Protein AF-A0A4Q5QT46-F1 (afdb_monomer_lite)

Structure (mmCIF, N/CA/C/O backbone):
data_AF-A0A4Q5QT46-F1
#
_entry.id   AF-A0A4Q5QT46-F1
#
loop_
_atom_site.group_PDB
_atom_site.id
_atom_site.type_symbol
_atom_site.label_atom_id
_atom_site.label_alt_id
_atom_site.label_comp_id
_atom_site.label_asym_id
_atom_site.label_entity_id
_atom_site.label_seq_id
_atom_site.pdbx_PDB_ins_code
_atom_site.Cartn_x
_atom_site.Cartn_y
_atom_site.Cartn_z
_atom_site.occupancy
_atom_site.B_iso_or_equiv
_atom_site.auth_seq_id
_atom_site.auth_comp_id
_atom_site.auth_asym_id
_atom_site.auth_atom_id
_atom_site.pdbx_PDB_model_num
ATOM 1 N N . MET A 1 1 ? 34.192 6.808 -22.280 1.00 55.44 1 MET A N 1
ATOM 2 C CA . MET A 1 1 ? 32.967 6.797 -23.115 1.00 55.44 1 MET A CA 1
ATOM 3 C C . MET A 1 1 ? 33.140 5.713 -24.175 1.00 55.44 1 MET A C 1
ATOM 5 O O . MET A 1 1 ? 34.054 5.840 -24.977 1.00 55.44 1 MET A O 1
ATOM 9 N N . SER A 1 2 ? 32.397 4.599 -24.115 1.00 77.19 2 SER A N 1
ATOM 10 C CA . SER A 1 2 ? 32.633 3.465 -25.032 1.00 77.19 2 SER A CA 1
ATOM 11 C C . SER A 1 2 ? 32.328 3.845 -26.489 1.00 77.19 2 SER A C 1
ATOM 13 O O . SER A 1 2 ? 31.519 4.744 -26.739 1.00 77.19 2 SER A O 1
ATOM 15 N N . LEU A 1 3 ? 32.952 3.161 -27.456 1.00 71.00 3 LEU A N 1
ATOM 16 C CA . LEU A 1 3 ? 32.715 3.390 -28.890 1.00 71.00 3 LEU A CA 1
ATOM 17 C C . LEU A 1 3 ? 31.219 3.303 -29.241 1.00 71.00 3 LEU A C 1
ATOM 19 O O . LEU A 1 3 ? 30.716 4.159 -29.962 1.00 71.00 3 LEU A O 1
ATOM 23 N N . ALA A 1 4 ? 30.483 2.357 -28.647 1.00 68.75 4 ALA A N 1
ATOM 24 C CA . ALA A 1 4 ? 29.032 2.231 -28.816 1.00 68.75 4 ALA A CA 1
ATOM 25 C C . ALA A 1 4 ? 28.265 3.482 -28.347 1.00 68.75 4 ALA A C 1
ATOM 27 O O . ALA A 1 4 ? 27.356 3.943 -29.035 1.00 68.75 4 ALA A O 1
ATOM 28 N N . CYS A 1 5 ? 28.670 4.077 -27.222 1.00 70.12 5 CYS A N 1
ATOM 29 C CA . CYS A 1 5 ? 28.075 5.309 -26.702 1.00 70.12 5 CYS A CA 1
ATOM 30 C C . CYS A 1 5 ? 28.364 6.512 -27.621 1.00 70.12 5 CYS A C 1
ATOM 32 O O . CYS A 1 5 ? 27.468 7.296 -27.925 1.00 70.12 5 CYS A O 1
ATOM 34 N N . SER A 1 6 ? 29.587 6.603 -28.157 1.00 72.69 6 SER A N 1
ATOM 35 C CA . SER A 1 6 ? 29.970 7.631 -29.137 1.00 72.69 6 SER A CA 1
ATOM 36 C C . SER A 1 6 ? 29.183 7.515 -30.453 1.00 72.69 6 SER A C 1
ATOM 38 O O . SER A 1 6 ? 28.698 8.520 -30.977 1.00 72.69 6 SER A O 1
ATOM 40 N N . TYR A 1 7 ? 28.995 6.298 -30.975 1.00 70.75 7 TYR A N 1
ATOM 41 C CA . TYR A 1 7 ? 28.231 6.067 -32.207 1.00 70.75 7 TYR A CA 1
ATOM 42 C C . TYR A 1 7 ? 26.726 6.307 -32.033 1.00 70.75 7 TYR A C 1
ATOM 44 O O . TYR A 1 7 ? 26.117 6.955 -32.884 1.00 70.75 7 TYR A O 1
ATOM 52 N N . ALA A 1 8 ? 26.130 5.880 -30.917 1.00 66.19 8 ALA A N 1
ATOM 53 C CA . ALA A 1 8 ? 24.722 6.147 -30.620 1.00 66.19 8 ALA A CA 1
ATOM 54 C C . ALA A 1 8 ? 24.437 7.644 -30.397 1.00 66.19 8 ALA A C 1
ATOM 56 O O . ALA A 1 8 ? 23.418 8.152 -30.863 1.00 66.19 8 ALA A O 1
ATOM 57 N N . TYR A 1 9 ? 25.357 8.368 -29.750 1.00 73.19 9 TYR A N 1
ATOM 58 C CA . TYR A 1 9 ? 25.266 9.821 -29.566 1.00 73.19 9 TYR A CA 1
ATOM 59 C C . TYR A 1 9 ? 25.340 10.598 -30.891 1.00 73.19 9 TYR A C 1
ATOM 61 O O . TYR A 1 9 ? 24.701 11.637 -31.056 1.00 73.19 9 TYR A O 1
ATOM 69 N N . ARG A 1 10 ? 26.098 10.094 -31.873 1.00 63.72 10 ARG A N 1
ATOM 70 C CA . ARG A 1 10 ? 26.108 10.660 -33.232 1.00 63.72 10 ARG A CA 1
ATOM 71 C C . ARG A 1 10 ? 24.809 10.354 -33.978 1.00 63.72 10 ARG A C 1
ATOM 73 O O . ARG A 1 10 ? 24.277 11.246 -34.631 1.00 63.72 10 ARG A O 1
ATOM 80 N N . ALA A 1 11 ? 24.265 9.146 -33.835 1.00 61.62 11 ALA A N 1
ATOM 81 C CA . ALA A 1 11 ? 23.022 8.735 -34.491 1.00 61.62 11 ALA A CA 1
ATOM 82 C C . ALA A 1 11 ? 21.808 9.591 -34.083 1.00 61.62 11 ALA A C 1
ATOM 84 O O . ALA A 1 11 ? 20.980 9.911 -34.931 1.00 61.62 11 ALA A O 1
ATOM 85 N N . THR A 1 12 ? 21.720 10.014 -32.818 1.00 66.88 12 THR A N 1
ATOM 86 C CA . THR A 1 12 ? 20.623 10.864 -32.315 1.00 66.88 12 THR A CA 1
ATOM 87 C C . THR A 1 12 ? 20.694 12.317 -32.781 1.00 66.88 12 THR A C 1
ATOM 89 O O . THR A 1 12 ? 19.664 12.984 -32.842 1.00 66.88 12 THR A O 1
ATOM 92 N N . ARG A 1 13 ? 21.884 12.828 -33.124 1.00 70.31 13 ARG A N 1
ATOM 93 C CA . ARG A 1 13 ? 22.071 14.210 -33.611 1.00 70.31 13 ARG A CA 1
ATOM 94 C C . ARG A 1 13 ? 21.943 14.355 -35.124 1.00 70.31 13 ARG A C 1
ATOM 96 O O . ARG A 1 13 ? 21.739 15.462 -35.623 1.00 70.31 13 ARG A O 1
ATOM 103 N N . VAL A 1 14 ? 22.074 13.262 -35.866 1.00 66.38 14 VAL A N 1
ATOM 104 C CA . VAL A 1 14 ? 21.922 13.274 -37.319 1.00 66.38 14 VAL A CA 1
ATOM 105 C C . VAL A 1 14 ? 20.431 13.232 -37.650 1.00 66.38 14 VAL A C 1
ATOM 107 O O . VAL A 1 14 ? 19.714 12.317 -37.258 1.00 66.38 14 VAL A O 1
ATOM 110 N N . ARG A 1 15 ? 19.946 14.231 -38.398 1.00 65.38 15 ARG A N 1
ATOM 111 C CA . ARG A 1 15 ? 18.559 14.246 -38.894 1.00 65.38 15 ARG A CA 1
ATOM 112 C C . ARG A 1 15 ? 18.286 12.954 -39.676 1.00 65.38 15 ARG A C 1
ATOM 114 O O . ARG A 1 15 ? 19.138 12.532 -40.453 1.00 65.38 15 ARG A O 1
ATOM 121 N N . VAL A 1 16 ? 17.098 12.357 -39.529 1.00 66.81 16 VAL A N 1
ATOM 122 C CA . VAL A 1 16 ? 16.741 11.050 -40.137 1.00 66.81 16 VAL A CA 1
ATOM 123 C C . VAL A 1 16 ? 17.071 10.992 -41.636 1.00 66.81 16 VAL A C 1
ATOM 125 O O . VAL A 1 16 ? 17.552 9.977 -42.136 1.00 66.81 16 VAL A O 1
ATOM 128 N N . TYR A 1 17 ? 16.887 12.103 -42.354 1.00 69.56 17 TYR A N 1
ATOM 129 C CA . TYR A 1 17 ? 17.220 12.199 -43.776 1.00 69.56 17 TYR A CA 1
ATOM 130 C C . TYR A 1 17 ? 18.738 12.158 -44.059 1.00 69.56 17 TYR A C 1
ATOM 132 O O . TYR A 1 17 ? 19.158 11.615 -45.076 1.00 69.56 17 TYR A O 1
ATOM 140 N N . ALA A 1 18 ? 19.569 12.726 -43.180 1.00 70.38 18 ALA A N 1
ATOM 141 C CA . ALA A 1 18 ? 21.024 12.754 -43.312 1.00 70.38 18 ALA A CA 1
ATOM 142 C C . ALA A 1 18 ? 21.635 11.395 -42.937 1.00 70.38 18 ALA A C 1
ATOM 144 O O . ALA A 1 18 ? 22.613 10.970 -43.545 1.00 70.38 18 ALA A O 1
ATOM 145 N N . LEU A 1 19 ? 20.986 10.659 -42.029 1.00 71.50 19 LEU A N 1
ATOM 146 C CA . LEU A 1 19 ? 21.361 9.292 -41.663 1.00 71.50 19 LEU A CA 1
ATOM 147 C C . LEU A 1 19 ? 21.257 8.335 -42.864 1.00 71.50 19 LEU A C 1
ATOM 149 O O . LEU A 1 19 ? 22.077 7.436 -43.030 1.00 71.50 19 LEU A O 1
ATOM 153 N N . ARG A 1 20 ? 20.261 8.559 -43.732 1.00 75.94 20 ARG A N 1
ATOM 154 C CA . ARG A 1 20 ? 20.022 7.767 -44.950 1.00 75.94 20 ARG A CA 1
ATOM 155 C C . ARG A 1 20 ? 21.043 8.016 -46.064 1.00 75.94 20 ARG A C 1
ATOM 157 O O . ARG A 1 20 ? 21.133 7.188 -46.959 1.00 75.94 20 ARG A O 1
ATOM 164 N N . ARG A 1 21 ? 21.808 9.115 -46.010 1.00 81.75 21 ARG A N 1
ATOM 165 C CA . ARG A 1 21 ? 22.857 9.445 -46.995 1.00 81.75 21 ARG A CA 1
ATOM 166 C C . ARG A 1 21 ? 24.220 8.820 -46.680 1.00 81.75 21 ARG A C 1
ATOM 168 O O . ARG A 1 21 ? 25.122 8.913 -47.505 1.00 81.75 21 ARG A O 1
ATOM 175 N N . HIS A 1 22 ? 24.389 8.211 -45.507 1.00 81.12 22 HIS A N 1
ATOM 176 C CA . HIS A 1 22 ? 25.625 7.509 -45.173 1.00 81.12 22 HIS A CA 1
ATOM 177 C C . HIS A 1 22 ? 25.707 6.137 -45.860 1.00 81.12 22 HIS A C 1
ATOM 179 O O . HIS A 1 22 ? 24.666 5.515 -46.087 1.00 81.12 22 HIS A O 1
ATOM 185 N N . PRO A 1 23 ? 26.929 5.635 -46.132 1.00 85.81 23 PRO A N 1
ATOM 186 C CA . PRO A 1 23 ? 27.139 4.270 -46.602 1.00 85.81 23 PRO A CA 1
ATOM 187 C C . PRO A 1 23 ? 26.463 3.253 -45.684 1.00 85.81 23 PRO A C 1
ATOM 189 O O . PRO A 1 23 ? 26.470 3.417 -44.457 1.00 85.81 23 PRO A O 1
ATOM 192 N N . ASP A 1 24 ? 25.922 2.184 -46.268 1.00 82.94 24 ASP A N 1
ATOM 193 C CA . ASP A 1 24 ? 25.099 1.216 -45.542 1.00 82.94 24 ASP A CA 1
ATOM 194 C C . ASP A 1 24 ? 25.813 0.658 -44.306 1.00 82.94 24 ASP A C 1
ATOM 196 O O . ASP A 1 24 ? 25.218 0.619 -43.233 1.00 82.94 24 ASP A O 1
ATOM 200 N N . ALA A 1 25 ? 27.099 0.316 -44.398 1.00 85.88 25 ALA A N 1
ATOM 201 C CA . ALA A 1 25 ? 27.872 -0.193 -43.261 1.00 85.88 25 ALA A CA 1
ATOM 202 C C . ALA A 1 25 ? 27.863 0.764 -42.049 1.00 85.88 25 ALA A C 1
ATOM 204 O O . ALA A 1 25 ? 27.641 0.341 -40.916 1.00 85.88 25 ALA A O 1
ATOM 205 N N . VAL A 1 26 ? 28.027 2.070 -42.284 1.00 83.44 26 VAL A N 1
ATOM 206 C CA . VAL A 1 26 ? 28.025 3.093 -41.225 1.00 83.44 26 VAL A CA 1
ATOM 207 C C . VAL A 1 26 ? 26.626 3.240 -40.625 1.00 83.44 26 VAL A C 1
ATOM 209 O O . VAL A 1 26 ? 26.477 3.314 -39.404 1.00 83.44 26 VAL A O 1
ATOM 212 N N . ARG A 1 27 ? 25.589 3.215 -41.471 1.00 84.06 27 ARG A N 1
ATOM 213 C CA . ARG A 1 27 ? 24.188 3.305 -41.039 1.00 84.06 27 ARG A CA 1
ATOM 214 C C . ARG A 1 27 ? 23.793 2.133 -40.139 1.00 84.06 27 ARG A C 1
ATOM 216 O O . ARG A 1 27 ? 23.183 2.359 -39.096 1.00 84.06 27 ARG A O 1
ATOM 223 N N . HIS A 1 28 ? 24.160 0.904 -40.507 1.00 87.38 28 HIS A N 1
ATOM 224 C CA . HIS A 1 28 ? 23.842 -0.288 -39.716 1.00 87.38 28 HIS A CA 1
ATOM 225 C C . HIS A 1 28 ? 24.542 -0.272 -38.354 1.00 87.38 28 HIS A C 1
ATOM 227 O O . HIS A 1 28 ? 23.894 -0.535 -37.346 1.00 87.38 28 HIS A O 1
ATOM 233 N N . VAL A 1 29 ? 25.822 0.109 -38.294 1.00 87.94 29 VAL A N 1
ATOM 234 C CA . VAL A 1 29 ? 26.567 0.190 -37.023 1.00 87.94 29 VAL A CA 1
ATOM 235 C C . VAL A 1 29 ? 25.957 1.233 -36.084 1.00 87.94 29 VAL A C 1
ATOM 237 O O . VAL A 1 29 ? 25.800 0.979 -34.890 1.00 87.94 29 VAL A O 1
ATOM 240 N N . TRP A 1 30 ? 25.571 2.398 -36.608 1.00 83.69 30 TRP A N 1
ATOM 241 C CA . TRP A 1 30 ? 24.971 3.461 -35.798 1.00 83.69 30 TRP A CA 1
ATOM 242 C C . TRP A 1 30 ? 23.579 3.085 -35.286 1.00 83.69 30 TRP A C 1
ATOM 244 O O . TRP A 1 30 ? 23.282 3.318 -34.114 1.00 83.69 30 TRP A O 1
ATOM 254 N N . LEU A 1 31 ? 22.747 2.460 -36.126 1.00 85.81 31 LEU A N 1
ATOM 255 C CA . LEU A 1 31 ? 21.427 1.970 -35.720 1.00 85.81 31 LEU A CA 1
ATOM 256 C C . LEU A 1 31 ? 21.528 0.823 -34.711 1.00 85.81 31 LEU A C 1
ATOM 258 O O . LEU A 1 31 ? 20.809 0.840 -33.716 1.00 85.81 31 LEU A O 1
ATOM 262 N N . ALA A 1 32 ? 22.443 -0.127 -34.914 1.00 87.75 32 ALA A N 1
ATOM 263 C CA . ALA A 1 32 ? 22.668 -1.227 -33.979 1.00 87.75 32 ALA A CA 1
ATOM 264 C C . ALA A 1 32 ? 23.117 -0.713 -32.603 1.00 87.75 32 ALA A C 1
ATOM 266 O O . ALA A 1 32 ? 22.555 -1.108 -31.582 1.00 87.75 32 ALA A O 1
ATOM 267 N N . ALA A 1 33 ? 24.069 0.228 -32.566 1.00 86.69 33 ALA A N 1
ATOM 268 C CA . ALA A 1 33 ? 24.510 0.856 -31.322 1.00 86.69 33 ALA A CA 1
ATOM 269 C C . ALA A 1 33 ? 23.376 1.633 -30.629 1.00 86.69 33 ALA A C 1
ATOM 271 O O . ALA A 1 33 ? 23.222 1.544 -29.410 1.00 86.69 33 ALA A O 1
ATOM 272 N N . TYR A 1 34 ? 22.563 2.367 -31.395 1.00 84.75 34 TYR A N 1
ATOM 273 C CA . TYR A 1 34 ? 21.418 3.104 -30.864 1.00 84.75 34 TYR A CA 1
ATOM 274 C C . TYR A 1 34 ? 20.352 2.176 -30.268 1.00 84.75 34 TYR A C 1
ATOM 276 O O . TYR A 1 34 ? 19.950 2.380 -29.125 1.00 84.75 34 TYR A O 1
ATOM 284 N N . VAL A 1 35 ? 19.922 1.145 -31.003 1.00 89.06 35 VAL A N 1
ATOM 285 C CA . VAL A 1 35 ? 18.905 0.186 -30.538 1.00 89.06 35 VAL A CA 1
ATOM 286 C C . VAL A 1 35 ? 19.396 -0.571 -29.308 1.00 89.06 35 VAL A C 1
ATOM 288 O O . VAL A 1 35 ? 18.637 -0.724 -28.356 1.00 89.06 35 VAL A O 1
ATOM 291 N N . TYR A 1 36 ? 20.668 -0.973 -29.278 1.00 88.56 36 TYR A N 1
ATOM 292 C CA . TYR A 1 36 ? 21.259 -1.644 -28.122 1.00 88.56 36 TYR A CA 1
ATOM 293 C C . TYR A 1 36 ? 21.218 -0.775 -26.856 1.00 88.56 36 TYR A C 1
ATOM 295 O O . TYR A 1 36 ? 20.748 -1.218 -25.808 1.00 88.56 36 TYR A O 1
ATOM 303 N N . LEU A 1 37 ? 21.659 0.485 -26.946 1.00 88.69 37 LEU A N 1
ATOM 304 C CA . LEU A 1 37 ? 21.642 1.394 -25.796 1.00 88.69 37 LEU A CA 1
ATOM 305 C C . LEU A 1 37 ? 20.224 1.797 -25.395 1.00 88.69 37 LEU A C 1
ATOM 307 O O . LEU A 1 37 ? 19.923 1.866 -24.205 1.00 88.69 37 LEU A O 1
ATOM 311 N N . ARG A 1 38 ? 19.343 2.046 -26.370 1.00 89.31 38 ARG A N 1
ATOM 312 C CA . ARG A 1 38 ? 17.953 2.417 -26.097 1.00 89.31 38 ARG A CA 1
ATOM 313 C C . ARG A 1 38 ? 17.181 1.260 -25.475 1.00 89.31 38 ARG A C 1
ATOM 315 O O . ARG A 1 38 ?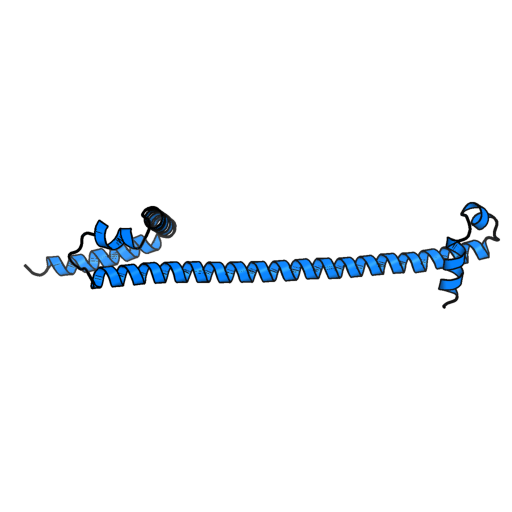 16.426 1.501 -24.542 1.00 89.31 38 ARG A O 1
ATOM 322 N N . GLY A 1 39 ? 17.407 0.034 -25.944 1.00 90.75 39 GLY A N 1
ATOM 323 C CA . GLY A 1 39 ? 16.843 -1.178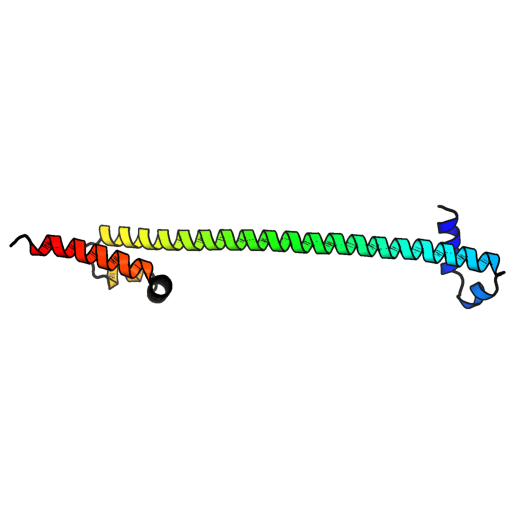 -25.357 1.00 90.75 39 GLY A CA 1
ATOM 324 C C . GLY A 1 39 ? 17.250 -1.323 -23.896 1.00 90.75 39 GLY A C 1
ATOM 325 O O . GLY A 1 39 ? 16.380 -1.454 -23.045 1.00 90.75 39 GLY A O 1
ATOM 326 N N . ARG A 1 40 ? 18.548 -1.175 -23.595 1.00 92.38 40 ARG A N 1
ATOM 327 C CA . ARG A 1 40 ? 19.047 -1.201 -22.213 1.00 92.38 40 ARG A CA 1
ATOM 328 C C . ARG A 1 40 ? 18.425 -0.127 -21.327 1.00 92.38 40 ARG A C 1
ATOM 330 O O . ARG A 1 40 ? 18.014 -0.437 -20.220 1.00 92.38 40 ARG A O 1
ATOM 337 N N . ALA A 1 41 ? 18.335 1.109 -21.814 1.00 90.38 41 ALA A N 1
ATOM 338 C CA . ALA A 1 41 ? 17.726 2.194 -21.051 1.00 90.38 41 ALA A CA 1
ATOM 339 C C . ALA A 1 41 ? 16.246 1.916 -20.745 1.00 90.38 41 ALA A C 1
ATOM 341 O O . ALA A 1 41 ? 15.807 2.115 -19.622 1.00 90.38 41 ALA A O 1
ATOM 342 N N . VAL A 1 42 ? 15.485 1.410 -21.723 1.00 94.81 42 VAL A N 1
ATOM 343 C CA . VAL A 1 42 ? 14.078 1.037 -21.513 1.00 94.81 42 VAL A CA 1
ATOM 344 C C . VAL A 1 42 ? 13.959 -0.103 -20.505 1.00 94.81 42 VAL A C 1
ATOM 346 O O . VAL A 1 42 ? 13.112 -0.030 -19.623 1.00 94.81 42 VAL A O 1
ATOM 349 N N . THR A 1 43 ? 14.799 -1.138 -20.600 1.00 94.69 43 THR A N 1
ATOM 350 C CA . THR A 1 43 ? 14.766 -2.245 -19.633 1.00 94.69 43 THR A CA 1
ATOM 351 C C . THR A 1 43 ? 15.142 -1.798 -18.227 1.00 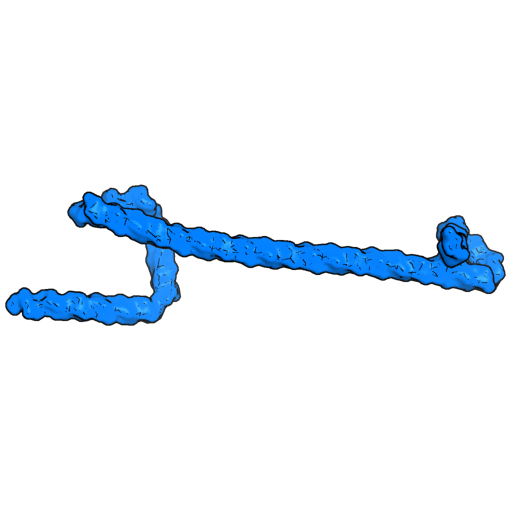94.69 43 THR A C 1
ATOM 353 O O . THR A 1 43 ? 14.509 -2.248 -17.286 1.00 94.69 43 THR A O 1
ATOM 356 N N . ASP A 1 44 ? 16.118 -0.900 -18.090 1.00 94.81 44 ASP A N 1
ATOM 357 C CA . ASP A 1 44 ? 16.542 -0.341 -16.801 1.00 94.81 44 ASP A CA 1
ATOM 358 C C . ASP A 1 44 ? 15.384 0.421 -16.144 1.00 94.81 44 ASP A C 1
ATOM 360 O O . ASP A 1 44 ? 14.956 0.084 -15.047 1.00 94.81 44 ASP A O 1
ATOM 364 N N . THR A 1 45 ? 14.742 1.324 -16.896 1.00 96.12 45 THR A N 1
ATOM 365 C CA . THR A 1 45 ? 13.557 2.057 -16.421 1.00 96.12 45 THR A CA 1
ATOM 366 C C . THR A 1 45 ? 12.388 1.133 -16.066 1.00 96.12 45 THR A C 1
ATOM 368 O O . THR A 1 45 ? 11.664 1.395 -15.110 1.00 96.12 45 THR A O 1
ATOM 371 N N . LEU A 1 46 ? 12.172 0.052 -16.824 1.00 97.50 46 LEU A N 1
ATOM 372 C CA . LEU A 1 46 ? 11.125 -0.926 -16.509 1.00 97.50 46 LEU A CA 1
ATOM 373 C C . LEU A 1 46 ? 11.432 -1.710 -15.229 1.00 97.50 46 LEU A C 1
ATOM 375 O O . LEU A 1 46 ? 10.512 -1.998 -14.468 1.00 97.50 46 LEU A O 1
ATOM 379 N N . VAL A 1 47 ? 12.698 -2.060 -14.998 1.00 97.81 47 VAL A N 1
ATOM 380 C CA . VAL A 1 47 ? 13.133 -2.744 -13.775 1.00 97.81 47 VAL A CA 1
ATOM 381 C C . VAL A 1 47 ? 12.983 -1.823 -12.569 1.00 97.81 47 VAL A C 1
ATOM 383 O O . VAL A 1 47 ? 12.412 -2.253 -11.571 1.00 97.81 47 VAL A O 1
ATOM 386 N N . ASP A 1 48 ? 13.394 -0.560 -12.676 1.00 96.94 48 ASP A N 1
ATOM 387 C CA . ASP A 1 48 ? 13.219 0.430 -11.607 1.00 96.94 48 ASP A CA 1
ATOM 388 C C . ASP A 1 48 ? 11.740 0.611 -11.246 1.00 96.94 48 ASP A C 1
ATOM 390 O O . ASP A 1 48 ? 11.366 0.529 -10.076 1.00 96.94 48 ASP A O 1
ATOM 394 N N . LEU A 1 49 ? 10.875 0.761 -12.255 1.00 97.69 49 LEU A N 1
ATOM 395 C CA . LEU A 1 49 ? 9.430 0.870 -12.050 1.00 97.69 49 LEU A CA 1
ATOM 396 C C . LEU A 1 49 ? 8.846 -0.398 -11.407 1.00 97.69 49 LEU A C 1
ATOM 398 O O . LEU A 1 49 ? 7.966 -0.325 -10.547 1.00 97.69 49 LEU A O 1
ATOM 402 N N . LEU A 1 50 ? 9.320 -1.581 -11.802 1.00 97.25 50 LEU A N 1
ATOM 403 C CA . LEU A 1 50 ? 8.894 -2.838 -11.190 1.00 97.25 50 LEU A CA 1
ATOM 404 C C . LEU A 1 50 ? 9.307 -2.907 -9.713 1.00 97.25 50 LEU A C 1
ATOM 406 O O . LEU A 1 50 ? 8.505 -3.304 -8.871 1.00 97.25 50 LEU A O 1
ATOM 410 N N . ILE A 1 51 ? 10.531 -2.496 -9.384 1.00 97.31 51 ILE A N 1
ATOM 411 C CA . ILE A 1 51 ? 11.017 -2.456 -8.000 1.00 97.31 51 ILE A CA 1
ATOM 412 C C . ILE A 1 51 ? 10.170 -1.485 -7.169 1.00 97.31 51 ILE A C 1
ATOM 414 O O . ILE A 1 51 ? 9.707 -1.851 -6.087 1.00 97.31 51 ILE A O 1
ATOM 418 N N . GLU A 1 52 ? 9.910 -0.283 -7.686 1.00 97.19 52 GLU A N 1
ATOM 419 C CA . GLU A 1 52 ? 9.091 0.731 -7.013 1.00 97.19 52 GLU A CA 1
ATOM 420 C C . GLU A 1 52 ? 7.666 0.224 -6.753 1.00 97.19 52 GLU A C 1
ATOM 422 O O . GLU A 1 52 ? 7.152 0.323 -5.636 1.00 97.19 52 GLU A O 1
ATOM 427 N N . THR A 1 53 ? 7.034 -0.377 -7.762 1.00 96.69 53 THR A N 1
ATOM 428 C CA . THR A 1 53 ? 5.667 -0.900 -7.637 1.00 96.69 53 THR A CA 1
ATOM 429 C C . THR A 1 53 ? 5.573 -2.047 -6.634 1.00 96.69 53 THR A C 1
ATOM 431 O O . THR A 1 53 ? 4.655 -2.055 -5.811 1.00 96.69 53 THR A O 1
ATOM 434 N N . VAL A 1 54 ? 6.525 -2.986 -6.641 1.00 96.88 54 VAL A N 1
ATOM 435 C CA . VAL A 1 54 ? 6.579 -4.079 -5.657 1.00 96.88 54 VAL A CA 1
ATOM 436 C C . VAL A 1 54 ? 6.777 -3.528 -4.248 1.00 96.88 54 VAL A C 1
ATOM 438 O O . VAL A 1 54 ? 6.068 -3.945 -3.331 1.00 96.88 54 VAL A O 1
ATOM 441 N N . HIS A 1 55 ? 7.679 -2.562 -4.069 1.00 94.38 55 HIS A N 1
ATOM 442 C CA . HIS A 1 55 ? 7.908 -1.939 -2.768 1.00 94.38 55 HIS A CA 1
ATOM 443 C C . HIS A 1 55 ? 6.650 -1.231 -2.251 1.00 94.38 55 HIS A C 1
ATOM 445 O O . HIS A 1 55 ? 6.241 -1.444 -1.111 1.00 94.38 55 HIS A O 1
ATOM 451 N N . HIS A 1 56 ? 5.975 -0.464 -3.108 1.00 94.75 56 HIS A N 1
ATOM 452 C CA . HIS A 1 56 ? 4.731 0.216 -2.758 1.00 94.75 56 HIS A CA 1
ATOM 453 C C . HIS A 1 56 ? 3.610 -0.764 -2.362 1.00 94.75 56 HIS A C 1
ATOM 455 O O . HIS A 1 56 ? 2.868 -0.506 -1.412 1.00 94.75 56 HIS A O 1
ATOM 461 N N . ILE A 1 57 ? 3.483 -1.904 -3.053 1.00 94.81 57 ILE A N 1
ATOM 462 C CA . ILE A 1 57 ? 2.529 -2.960 -2.675 1.00 94.81 57 ILE A CA 1
ATOM 463 C C . ILE A 1 57 ? 2.888 -3.550 -1.306 1.00 94.81 57 ILE A C 1
ATOM 465 O O . ILE A 1 57 ? 1.993 -3.715 -0.478 1.00 94.81 57 ILE A O 1
ATOM 469 N N . GLY A 1 58 ? 4.172 -3.830 -1.062 1.00 90.31 58 GLY A N 1
ATOM 470 C CA . GLY A 1 58 ? 4.664 -4.357 0.214 1.00 90.31 58 GLY A CA 1
ATOM 471 C C . GLY A 1 58 ? 4.335 -3.435 1.387 1.00 90.31 58 GLY A C 1
ATOM 472 O O . GLY A 1 58 ? 3.632 -3.845 2.308 1.00 90.31 58 GLY A O 1
ATOM 473 N N . VAL A 1 59 ? 4.725 -2.161 1.295 1.00 93.69 59 VAL A N 1
ATOM 474 C CA . VAL A 1 59 ? 4.449 -1.146 2.328 1.00 93.69 59 VAL A CA 1
ATOM 475 C C . VAL A 1 59 ? 2.948 -1.017 2.593 1.00 93.69 59 VAL A C 1
ATOM 477 O O . VAL A 1 59 ? 2.508 -0.978 3.742 1.00 93.69 59 VAL A O 1
ATOM 480 N N . ARG A 1 60 ? 2.129 -0.999 1.534 1.00 91.25 60 ARG A N 1
ATOM 481 C CA . ARG A 1 60 ? 0.672 -0.903 1.676 1.00 91.25 60 ARG A CA 1
ATOM 482 C C . ARG A 1 60 ? 0.068 -2.131 2.358 1.00 91.25 60 ARG A C 1
ATOM 484 O O . ARG A 1 60 ? -0.891 -1.980 3.113 1.00 91.25 60 ARG A O 1
ATOM 491 N N . ALA A 1 61 ? 0.586 -3.325 2.081 1.00 87.81 61 ALA A N 1
ATOM 492 C CA . ALA A 1 61 ? 0.136 -4.551 2.729 1.00 87.81 61 ALA A CA 1
ATOM 493 C C . ALA A 1 61 ? 0.499 -4.555 4.220 1.00 87.81 61 ALA A C 1
ATOM 495 O O . ALA A 1 61 ? -0.373 -4.815 5.046 1.00 87.81 61 ALA A O 1
ATOM 496 N N . GLU A 1 62 ? 1.736 -4.193 4.564 1.00 87.06 62 GLU A N 1
ATOM 497 C CA . GLU A 1 62 ? 2.200 -4.093 5.954 1.00 87.06 62 GLU A CA 1
ATOM 498 C C . GLU A 1 62 ? 1.369 -3.088 6.755 1.00 87.06 62 GLU A C 1
ATOM 500 O O . GLU A 1 62 ? 0.820 -3.438 7.798 1.00 87.06 62 GLU A O 1
ATOM 505 N N . THR A 1 63 ? 1.172 -1.879 6.217 1.00 91.81 63 THR A N 1
ATOM 506 C CA . THR A 1 63 ? 0.356 -0.846 6.877 1.00 91.81 63 THR A CA 1
ATOM 507 C C . THR A 1 63 ? -1.085 -1.312 7.081 1.00 91.81 63 THR A C 1
ATOM 509 O O . THR A 1 63 ? -1.689 -1.030 8.113 1.00 91.81 63 THR A O 1
ATOM 512 N N . LYS A 1 64 ? -1.657 -2.040 6.112 1.00 92.69 64 LYS A N 1
ATOM 513 C CA . LYS A 1 64 ? -3.021 -2.561 6.234 1.00 92.69 64 LYS A CA 1
ATOM 514 C C . LYS A 1 64 ? -3.130 -3.608 7.346 1.00 92.69 64 LYS A C 1
ATOM 516 O O . LYS A 1 64 ? -4.072 -3.550 8.127 1.00 92.69 64 LYS A O 1
ATOM 521 N N . VAL A 1 65 ? -2.173 -4.532 7.432 1.00 91.38 65 VAL A N 1
ATOM 522 C CA . VAL A 1 65 ? -2.145 -5.554 8.491 1.00 91.38 65 VAL A CA 1
ATOM 523 C C . VAL A 1 65 ? -1.956 -4.909 9.864 1.00 91.38 65 VAL A C 1
ATOM 525 O O . VAL A 1 65 ? -2.671 -5.255 10.800 1.00 91.38 65 VAL A O 1
ATOM 528 N N . GLU A 1 66 ? -1.047 -3.941 9.989 1.00 86.56 66 GLU A N 1
ATOM 529 C CA . GLU A 1 66 ? -0.831 -3.216 11.245 1.00 86.56 66 GLU A CA 1
ATOM 530 C C . GLU A 1 66 ? -2.100 -2.475 11.695 1.00 86.56 66 GLU A C 1
ATOM 532 O O . GLU A 1 66 ? -2.478 -2.550 12.864 1.00 86.56 66 GLU A O 1
ATOM 537 N N . GLN A 1 67 ? -2.808 -1.826 10.766 1.00 90.44 67 GLN A N 1
ATOM 538 C CA . GLN A 1 67 ? -4.091 -1.178 11.050 1.00 90.44 67 GLN A CA 1
ATOM 539 C C . GLN A 1 67 ? -5.156 -2.176 11.510 1.00 90.44 67 GLN A C 1
ATOM 541 O O . GLN A 1 67 ? -5.806 -1.930 12.522 1.00 90.44 67 GLN A O 1
ATOM 546 N N . GLU A 1 68 ? -5.301 -3.314 10.826 1.00 89.31 68 GLU A N 1
ATOM 547 C CA . GLU A 1 68 ? -6.252 -4.360 11.222 1.00 89.31 68 GLU A CA 1
ATOM 548 C C . GLU A 1 68 ? -5.940 -4.901 12.630 1.00 89.31 68 GLU A C 1
ATOM 550 O O . GLU A 1 68 ? -6.850 -5.044 13.447 1.00 89.31 68 GLU A O 1
ATOM 555 N N . MET A 1 69 ? -4.662 -5.117 12.965 1.00 79.81 69 MET A N 1
ATOM 556 C CA . MET A 1 69 ? -4.248 -5.545 14.309 1.00 79.81 69 MET A CA 1
ATOM 557 C C . MET A 1 69 ? -4.531 -4.481 15.377 1.00 79.81 69 MET A C 1
ATOM 559 O O . MET A 1 69 ? -5.024 -4.810 16.459 1.00 79.81 69 MET A O 1
ATOM 563 N N . LEU A 1 70 ? -4.239 -3.208 15.095 1.00 84.31 70 LEU A N 1
ATOM 564 C CA . LEU A 1 70 ? -4.531 -2.101 16.010 1.00 84.31 70 LEU A CA 1
ATOM 565 C C . LEU A 1 70 ? -6.037 -1.933 16.232 1.00 84.31 70 LEU A C 1
ATOM 567 O O . LEU A 1 70 ? -6.465 -1.683 17.361 1.00 84.31 70 LEU A O 1
ATOM 571 N N . ASP A 1 71 ? -6.842 -2.082 15.185 1.00 84.88 71 ASP A N 1
ATOM 572 C CA . ASP A 1 71 ? -8.296 -1.970 15.268 1.00 84.88 71 ASP A CA 1
ATOM 573 C C . ASP A 1 71 ? -8.910 -3.146 16.032 1.00 84.88 71 ASP A C 1
ATOM 575 O O . ASP A 1 71 ? -9.794 -2.935 16.867 1.00 84.88 71 ASP A O 1
ATOM 579 N N . ASP A 1 72 ? -8.403 -4.366 15.846 1.00 78.38 72 ASP A N 1
ATOM 580 C CA . ASP A 1 72 ? -8.828 -5.519 16.640 1.00 78.38 72 ASP A CA 1
ATOM 581 C C . ASP A 1 72 ? -8.452 -5.377 18.119 1.00 78.38 72 ASP A C 1
ATOM 583 O O . ASP A 1 72 ? -9.279 -5.663 18.991 1.00 78.38 72 ASP A O 1
ATOM 587 N N . LEU A 1 73 ? -7.255 -4.867 18.429 1.00 69.62 73 LEU A N 1
ATOM 588 C CA . LEU A 1 73 ? -6.851 -4.578 19.808 1.00 69.62 73 LEU A CA 1
ATOM 589 C C . LEU A 1 73 ? -7.740 -3.509 20.449 1.00 69.62 73 LEU A C 1
ATOM 591 O O . LEU A 1 73 ? -8.224 -3.713 21.563 1.00 69.62 73 LEU A O 1
ATOM 595 N N . LYS A 1 74 ? -8.021 -2.403 19.748 1.00 73.44 74 LYS A N 1
ATOM 596 C CA . LYS A 1 74 ? -8.963 -1.370 20.219 1.00 73.44 74 LYS A CA 1
ATOM 597 C C . LYS A 1 74 ? -10.362 -1.936 20.428 1.00 73.44 74 LYS A C 1
ATOM 599 O O . LYS A 1 74 ? -11.014 -1.610 21.417 1.00 73.44 74 LYS A O 1
ATOM 604 N N . ARG A 1 75 ? -10.828 -2.799 19.523 1.00 80.25 75 ARG A N 1
ATOM 605 C CA . ARG A 1 75 ? -12.140 -3.449 19.613 1.00 80.25 75 ARG A CA 1
ATOM 606 C C . ARG A 1 75 ? -12.235 -4.367 20.830 1.00 80.25 75 ARG A C 1
ATOM 608 O O . ARG A 1 75 ? -13.278 -4.387 21.481 1.00 80.25 75 ARG A O 1
ATOM 615 N N . VAL A 1 76 ? -11.182 -5.122 21.147 1.00 73.00 76 VAL A N 1
ATOM 616 C CA . VAL A 1 76 ? -11.136 -5.971 22.351 1.00 73.00 76 VAL A CA 1
ATOM 617 C C . VAL A 1 76 ? -11.029 -5.120 23.617 1.00 73.00 76 VAL A C 1
ATOM 619 O O . VAL A 1 76 ? -11.833 -5.316 24.527 1.00 73.00 76 VAL A O 1
ATOM 622 N N . GLY A 1 77 ? -10.112 -4.149 23.650 1.00 68.75 77 GLY A N 1
ATOM 623 C CA . GLY A 1 77 ? -9.913 -3.244 24.786 1.00 68.75 77 GLY A CA 1
ATOM 624 C C . GLY A 1 77 ? -11.179 -2.465 25.127 1.00 68.75 77 GLY A C 1
ATOM 625 O O . GLY A 1 77 ? -11.668 -2.560 26.243 1.00 68.75 77 GLY A O 1
ATOM 626 N N . GLY A 1 78 ? -11.821 -1.836 24.139 1.00 75.88 78 GLY A N 1
ATOM 627 C CA . GLY A 1 78 ? -13.069 -1.099 24.352 1.00 75.88 78 GLY A CA 1
ATOM 628 C C . GLY A 1 78 ? -14.211 -1.966 24.893 1.00 75.88 78 GLY A C 1
ATOM 629 O O . GLY A 1 78 ? -15.002 -1.501 25.709 1.00 75.88 78 GLY A O 1
ATOM 630 N N . LYS A 1 79 ? -14.287 -3.248 24.507 1.00 79.00 79 LYS A N 1
ATOM 631 C CA . LYS A 1 79 ? -15.268 -4.193 25.074 1.00 79.00 79 LYS A CA 1
ATOM 632 C C . LYS A 1 79 ? -14.944 -4.554 26.521 1.00 79.00 79 LYS A C 1
ATOM 634 O O . LYS A 1 79 ? -15.860 -4.625 27.338 1.00 79.00 79 LYS A O 1
ATOM 639 N N . GLN A 1 80 ? -13.675 -4.804 26.835 1.00 76.06 80 GLN A N 1
ATOM 640 C CA . GLN A 1 80 ? -13.239 -5.117 28.196 1.00 76.06 80 GLN A CA 1
ATOM 641 C C . GLN A 1 80 ? -13.408 -3.914 29.125 1.00 76.06 80 GLN A C 1
ATOM 643 O O . GLN A 1 80 ? -13.969 -4.075 30.205 1.00 76.06 80 GLN A O 1
ATOM 648 N N . ASP A 1 81 ? -13.033 -2.720 28.674 1.00 78.06 81 ASP A N 1
ATOM 649 C CA . ASP A 1 81 ? -13.183 -1.468 29.415 1.00 78.06 81 ASP A CA 1
ATOM 650 C C . ASP A 1 81 ? -14.657 -1.167 29.694 1.00 78.06 81 ASP A C 1
ATOM 652 O O . ASP A 1 81 ? -15.025 -0.867 30.829 1.00 78.06 81 ASP A O 1
ATOM 656 N N . LEU A 1 82 ? -15.537 -1.331 28.697 1.00 77.19 82 LEU A N 1
ATOM 657 C CA . LEU A 1 82 ? -16.985 -1.194 28.884 1.00 77.19 82 LEU A CA 1
ATOM 658 C C . LEU A 1 82 ? -17.528 -2.181 29.926 1.00 77.19 82 LEU A C 1
ATOM 660 O O . LEU A 1 82 ? -18.311 -1.788 30.790 1.00 77.19 82 LEU A O 1
ATOM 664 N N . LEU A 1 83 ? -17.119 -3.453 29.870 1.00 77.44 83 LEU A N 1
ATOM 665 C CA . LEU A 1 83 ? -17.548 -4.469 30.837 1.00 77.44 83 LEU A CA 1
ATOM 666 C C . LEU A 1 83 ? -17.011 -4.189 32.244 1.00 77.44 83 LEU A C 1
ATOM 668 O O . LEU A 1 83 ? -17.733 -4.391 33.218 1.00 77.44 83 LEU A O 1
ATOM 672 N N . PHE A 1 84 ? -15.770 -3.718 32.353 1.00 77.19 84 PHE A N 1
ATOM 673 C CA . PHE A 1 84 ? -15.141 -3.386 33.626 1.00 77.19 84 PHE A CA 1
ATOM 674 C C . PHE A 1 84 ? -15.803 -2.168 34.272 1.00 77.19 84 PHE A C 1
ATOM 676 O O . PHE A 1 84 ? -16.164 -2.210 35.446 1.00 77.19 84 PHE A O 1
ATOM 683 N N . ASN A 1 85 ? -16.065 -1.125 33.486 1.00 77.19 85 ASN A N 1
ATOM 684 C CA . ASN A 1 85 ? -16.794 0.059 33.930 1.00 77.19 85 ASN A CA 1
ATOM 685 C C . ASN A 1 85 ? -18.216 -0.294 34.384 1.00 77.19 85 ASN A C 1
ATOM 687 O O . ASN A 1 85 ? -18.666 0.180 35.425 1.00 77.19 85 ASN A O 1
ATOM 691 N N . LEU A 1 86 ? -18.902 -1.178 33.651 1.00 75.25 86 LEU A N 1
ATOM 692 C CA . LEU A 1 86 ? -20.225 -1.674 34.030 1.00 75.25 86 LEU A CA 1
ATOM 693 C C . LEU A 1 86 ? -20.183 -2.472 35.343 1.00 75.25 86 LEU A C 1
ATOM 695 O O . LEU A 1 86 ? -21.038 -2.278 36.206 1.00 75.25 86 LEU A O 1
ATOM 699 N N . ALA A 1 87 ? -19.198 -3.360 35.500 1.00 75.00 87 ALA A N 1
ATOM 700 C CA . ALA A 1 87 ? -19.023 -4.158 36.710 1.00 75.00 87 ALA A CA 1
ATOM 701 C C . ALA A 1 87 ? -18.720 -3.277 37.930 1.00 75.00 87 ALA A C 1
ATOM 703 O O . ALA A 1 87 ? -19.339 -3.461 38.974 1.00 75.00 87 ALA A O 1
ATOM 704 N N . ASN A 1 88 ? -17.838 -2.283 37.788 1.00 75.56 88 ASN A N 1
ATOM 705 C CA . ASN A 1 88 ? -17.541 -1.325 38.853 1.00 75.56 88 ASN A CA 1
ATOM 706 C C . ASN A 1 88 ? -18.783 -0.526 39.253 1.00 75.56 88 ASN A C 1
ATOM 708 O O . ASN A 1 88 ? -19.097 -0.442 40.437 1.00 75.56 88 ASN A O 1
ATOM 712 N N . ALA A 1 89 ? -19.540 -0.018 38.279 1.00 75.31 89 ALA A N 1
ATOM 713 C CA . ALA A 1 89 ? -20.767 0.725 38.549 1.00 75.31 89 ALA A CA 1
ATOM 714 C C . ALA A 1 89 ? -21.819 -0.135 39.282 1.00 75.31 89 ALA A C 1
ATOM 716 O O . ALA A 1 89 ? -22.498 0.351 40.188 1.00 75.31 89 ALA A O 1
ATOM 717 N N . ALA A 1 90 ? -21.920 -1.424 38.937 1.00 73.88 90 ALA A N 1
ATOM 718 C CA . ALA A 1 90 ? -22.806 -2.372 39.613 1.00 73.88 90 ALA A CA 1
ATOM 719 C C . ALA A 1 90 ? -22.369 -2.687 41.057 1.00 73.88 90 ALA A C 1
ATOM 721 O O . ALA A 1 90 ? -23.222 -2.916 41.912 1.00 73.88 90 ALA A O 1
ATOM 722 N N . VAL A 1 91 ? -21.060 -2.689 41.337 1.00 75.81 91 VAL A N 1
ATOM 723 C CA . VAL A 1 91 ? -20.514 -2.885 42.692 1.00 75.81 91 VAL A CA 1
ATOM 724 C C . VAL A 1 91 ? -20.690 -1.632 43.553 1.00 75.81 91 VAL A C 1
ATOM 726 O O . VAL A 1 91 ? -21.018 -1.747 44.731 1.00 75.81 91 VAL A O 1
ATOM 729 N N . GLU A 1 92 ? -20.505 -0.439 42.988 1.00 76.88 92 GLU A N 1
ATOM 730 C CA . GLU A 1 92 ? -20.630 0.826 43.726 1.00 76.88 92 GLU A CA 1
ATOM 731 C C . GLU A 1 92 ? -22.079 1.176 44.085 1.00 76.88 92 GLU A C 1
ATOM 733 O O . GLU A 1 92 ? -22.331 1.758 45.142 1.00 76.88 92 GLU A O 1
ATOM 738 N N . LYS A 1 93 ? -23.039 0.850 43.211 1.00 73.44 93 LYS A N 1
ATOM 739 C CA . LYS A 1 93 ? -24.461 1.176 43.399 1.00 73.44 93 LYS A CA 1
ATOM 740 C C . LYS A 1 93 ? -25.351 -0.042 43.131 1.00 73.44 93 LYS A C 1
ATOM 742 O O . LYS A 1 93 ? -26.030 -0.079 42.104 1.00 73.44 93 LYS A O 1
ATOM 747 N N . PRO A 1 94 ? -25.400 -1.013 44.060 1.00 67.44 94 PRO A N 1
ATOM 748 C CA . PRO A 1 94 ? -26.159 -2.249 43.869 1.00 67.44 94 PRO A CA 1
ATOM 749 C C . PRO A 1 94 ? -27.681 -2.034 43.802 1.00 67.44 94 PRO A C 1
ATOM 751 O O . PRO A 1 94 ? -28.353 -2.728 43.045 1.00 67.44 94 PRO A O 1
ATOM 754 N N . ASP A 1 95 ? -28.216 -1.047 44.532 1.00 72.50 95 ASP A N 1
ATOM 755 C CA . ASP A 1 95 ? -29.658 -0.733 44.572 1.00 72.50 95 ASP A CA 1
ATOM 756 C C . ASP A 1 95 ? -30.071 0.379 43.585 1.00 72.50 95 ASP A C 1
ATOM 758 O O . ASP A 1 95 ? -31.235 0.786 43.534 1.00 72.50 95 ASP A O 1
ATOM 762 N N . GLY A 1 96 ? -29.119 0.907 42.807 1.00 66.06 96 GLY A N 1
ATOM 763 C CA . GLY A 1 96 ? -29.379 1.952 41.819 1.00 66.06 96 GLY A CA 1
ATOM 764 C C . GLY A 1 96 ? -30.187 1.422 40.635 1.00 66.06 96 GLY A C 1
ATOM 765 O O . GLY A 1 96 ? -30.002 0.291 40.184 1.00 66.06 96 GLY A O 1
ATOM 766 N N . THR A 1 97 ? -31.082 2.240 40.076 1.00 68.94 97 THR A N 1
ATOM 767 C CA . THR A 1 97 ? -31.806 1.822 38.870 1.00 68.94 97 THR A CA 1
ATOM 768 C C . THR A 1 97 ? -30.839 1.703 37.685 1.00 68.94 97 THR A C 1
ATOM 770 O O . THR A 1 97 ? -29.958 2.543 37.504 1.00 68.94 97 THR A O 1
ATOM 773 N N . MET A 1 98 ? -31.014 0.693 36.816 1.00 61.75 98 MET A N 1
ATOM 774 C CA . MET A 1 98 ? -30.146 0.503 35.631 1.00 61.75 98 MET A CA 1
ATOM 775 C C . MET A 1 98 ? -30.013 1.772 34.777 1.00 61.75 98 MET A C 1
ATOM 777 O O . MET A 1 98 ? -28.986 1.994 34.142 1.00 61.75 98 MET A O 1
ATOM 781 N N . ARG A 1 99 ? -31.046 2.618 34.761 1.00 63.66 99 ARG A N 1
ATOM 782 C CA . ARG A 1 99 ? -31.049 3.874 34.012 1.00 63.66 99 ARG A CA 1
ATOM 783 C C . ARG A 1 99 ? -30.070 4.906 34.578 1.00 63.66 99 ARG A C 1
ATOM 785 O O . ARG A 1 99 ? -29.459 5.631 33.806 1.00 63.66 99 ARG A O 1
ATOM 792 N N . GLU A 1 100 ? -29.907 4.953 35.893 1.00 61.72 100 GLU A N 1
ATOM 793 C CA . GLU A 1 100 ? -29.018 5.890 36.593 1.00 61.72 100 GLU A CA 1
ATOM 794 C C . GLU A 1 100 ? -27.579 5.377 36.692 1.00 61.72 100 GLU A C 1
ATOM 796 O O . GLU A 1 100 ? -26.663 6.169 36.889 1.00 61.72 100 GLU A O 1
ATOM 801 N N . VAL A 1 101 ? -27.378 4.063 36.562 1.00 62.97 101 VAL A N 1
ATOM 802 C CA . VAL A 1 101 ? -26.064 3.420 36.711 1.00 62.97 101 VAL A CA 1
ATOM 803 C C . VAL A 1 101 ? -25.408 3.125 35.363 1.00 62.97 101 VAL A C 1
ATOM 805 O O . VAL A 1 101 ? -24.199 3.245 35.253 1.00 62.97 101 VAL A O 1
ATOM 808 N N . VAL A 1 102 ? -26.163 2.763 34.321 1.00 64.25 102 VAL A N 1
ATOM 809 C CA . VAL A 1 102 ? -25.581 2.263 33.056 1.00 64.25 102 VAL A CA 1
ATOM 810 C C . VAL A 1 102 ? -25.518 3.332 31.964 1.00 64.25 102 VAL A C 1
ATOM 812 O O . VAL A 1 102 ? -24.499 3.475 31.292 1.00 64.25 102 VAL A O 1
ATOM 815 N N . PHE A 1 103 ? -26.589 4.105 31.787 1.00 63.38 103 PHE A N 1
ATOM 816 C CA . PHE A 1 103 ? -26.690 5.096 30.707 1.00 63.38 103 PHE A CA 1
ATOM 817 C C . PHE A 1 103 ? -25.765 6.318 30.847 1.00 63.38 103 PHE A C 1
ATOM 819 O O . PHE A 1 103 ? -25.453 6.912 29.819 1.00 63.38 103 PHE A O 1
ATOM 826 N N . PRO A 1 104 ? -25.284 6.710 32.046 1.00 68.25 104 PRO A N 1
ATOM 827 C CA . PRO A 1 104 ? -24.249 7.739 32.143 1.00 68.25 104 PRO A CA 1
ATOM 828 C C . PRO A 1 104 ? -22.866 7.281 31.659 1.00 68.25 104 PRO A C 1
ATOM 830 O O . PRO A 1 104 ? -22.038 8.126 31.340 1.00 68.25 104 PRO A O 1
ATOM 833 N N . LEU A 1 105 ? -22.595 5.969 31.635 1.00 65.00 105 LEU A N 1
ATOM 834 C CA . LEU A 1 105 ? -21.296 5.417 31.231 1.00 65.00 105 LEU A CA 1
ATOM 835 C C . LEU A 1 105 ? -21.252 4.988 29.762 1.00 65.00 105 LEU A C 1
ATOM 837 O O . LEU A 1 105 ? -20.170 4.916 29.182 1.00 65.00 105 LEU A O 1
ATOM 841 N N . VAL A 1 106 ? -22.404 4.653 29.174 1.00 66.12 106 VAL A N 1
ATOM 842 C CA . VAL A 1 106 ? -22.487 4.090 27.824 1.00 66.12 106 VAL A CA 1
ATOM 843 C C . VAL A 1 106 ? -23.730 4.615 27.110 1.00 66.12 106 VAL A C 1
ATOM 845 O O . VAL A 1 106 ? -24.839 4.506 27.635 1.00 66.12 106 VAL A O 1
ATOM 848 N N . ASP A 1 107 ? -23.562 5.112 25.882 1.00 72.25 107 ASP A N 1
ATOM 849 C CA . ASP A 1 107 ? -24.688 5.524 25.043 1.00 72.25 107 ASP A CA 1
ATOM 850 C C . ASP A 1 107 ? -25.636 4.348 24.747 1.00 72.25 107 ASP A C 1
ATOM 852 O O . ASP A 1 107 ? -25.222 3.209 24.497 1.00 72.25 107 ASP A O 1
ATOM 856 N N . GLU A 1 108 ? -26.942 4.633 24.703 1.00 69.44 108 GLU A N 1
ATOM 857 C CA . GLU A 1 108 ? -27.972 3.623 24.424 1.00 69.44 108 GLU A CA 1
ATOM 858 C C . GLU A 1 108 ? -27.757 2.926 23.070 1.00 69.44 108 GLU A C 1
ATOM 860 O O . GLU A 1 108 ? -28.033 1.732 22.921 1.00 69.44 108 GLU A O 1
ATOM 865 N N . GLN A 1 109 ? -27.253 3.664 22.077 1.00 70.75 109 GLN A N 1
ATOM 866 C CA . GLN A 1 109 ? -26.936 3.127 20.753 1.00 70.75 109 GLN A CA 1
ATOM 867 C C . GLN A 1 109 ? -25.841 2.061 20.826 1.00 70.75 109 GLN A C 1
ATOM 869 O O . GLN A 1 109 ? -26.033 0.969 20.295 1.00 70.75 109 GLN A O 1
ATOM 874 N N . THR A 1 110 ? -24.770 2.307 21.577 1.00 71.62 110 THR A N 1
ATOM 875 C CA . THR A 1 110 ? -23.652 1.371 21.750 1.00 71.62 110 THR A CA 1
ATOM 876 C C . THR A 1 110 ? -24.109 0.071 22.410 1.00 71.62 110 THR A C 1
ATOM 878 O O . THR A 1 110 ? -23.726 -1.012 21.975 1.00 71.62 110 THR A O 1
ATOM 881 N N . LEU A 1 111 ? -25.003 0.142 23.404 1.00 70.94 111 LEU A N 1
ATOM 882 C CA . LEU A 1 111 ? -25.597 -1.046 24.032 1.00 70.94 111 LEU A CA 1
ATOM 883 C C . LEU A 1 111 ? -26.496 -1.828 23.064 1.00 70.94 111 LEU A C 1
ATOM 885 O O . LEU A 1 111 ? -26.452 -3.061 23.026 1.00 70.94 111 LEU A O 1
ATOM 889 N N . ARG A 1 112 ? -27.309 -1.133 22.259 1.00 74.25 112 ARG A N 1
ATOM 890 C CA . ARG A 1 112 ? -28.161 -1.768 21.239 1.00 74.25 112 ARG A CA 1
ATOM 891 C C . ARG A 1 112 ? -27.331 -2.453 20.156 1.00 74.25 112 ARG A C 1
ATOM 893 O O . ARG A 1 112 ? -27.689 -3.558 19.737 1.00 74.25 112 ARG A O 1
ATOM 900 N N . ASP A 1 113 ? -26.232 -1.837 19.742 1.00 76.81 113 ASP A N 1
ATOM 901 C CA . ASP A 1 113 ? -25.302 -2.400 18.766 1.00 76.81 113 ASP A CA 1
ATOM 902 C C . ASP A 1 113 ? -24.553 -3.606 19.343 1.00 76.81 113 ASP A C 1
ATOM 904 O O . ASP A 1 113 ? -24.469 -4.641 18.680 1.00 76.81 113 ASP A O 1
ATOM 908 N N . LEU A 1 114 ? -24.158 -3.561 20.619 1.00 74.88 114 LEU A N 1
ATOM 909 C CA . LEU A 1 114 ? -23.551 -4.693 21.328 1.00 74.88 114 LEU A CA 1
ATOM 910 C C . LEU A 1 114 ? -24.516 -5.888 21.449 1.00 74.88 114 LEU A C 1
ATOM 912 O O . LEU A 1 114 ? -24.132 -7.044 21.257 1.00 74.88 114 LEU A O 1
ATOM 916 N N . VAL A 1 115 ? -25.803 -5.628 21.704 1.00 74.06 115 VAL A N 1
ATOM 917 C CA . VAL A 1 115 ? -26.854 -6.661 21.707 1.00 74.06 115 VAL A CA 1
ATOM 918 C C . VAL A 1 115 ? -27.084 -7.233 20.307 1.00 74.06 115 VAL A C 1
ATOM 920 O O . VAL A 1 115 ? -27.356 -8.428 20.167 1.00 74.06 115 VAL A O 1
ATOM 923 N N . ARG A 1 116 ? -26.996 -6.410 19.258 1.00 77.25 116 ARG A N 1
ATOM 924 C CA . ARG A 1 116 ? -27.119 -6.862 17.866 1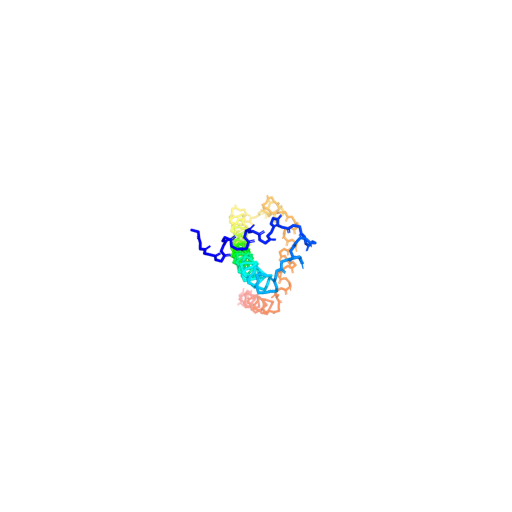.00 77.25 116 ARG A CA 1
ATOM 925 C C . ARG A 1 116 ? -25.938 -7.752 17.474 1.00 77.25 116 ARG A C 1
ATOM 927 O O . ARG A 1 116 ? -26.161 -8.833 16.930 1.00 77.25 116 ARG A O 1
ATOM 934 N N . GLU A 1 117 ? -24.720 -7.341 17.814 1.00 72.50 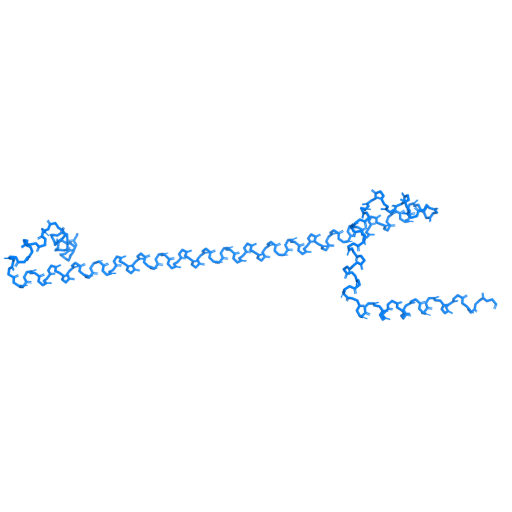117 GLU A N 1
ATOM 935 C CA . GLU A 1 117 ? -23.488 -8.099 17.582 1.00 72.50 117 GLU A CA 1
ATOM 936 C C . GLU A 1 117 ? -23.504 -9.440 18.336 1.00 72.50 117 GLU A C 1
ATOM 938 O O . GLU A 1 117 ? -23.220 -10.491 17.751 1.00 72.50 117 GLU A O 1
ATOM 943 N N . SER A 1 118 ? -23.924 -9.447 19.608 1.00 67.50 118 SER A N 1
ATOM 944 C CA . SER A 1 118 ? -24.022 -10.692 20.378 1.00 67.50 118 SER A CA 1
ATOM 945 C C . SER A 1 118 ? -25.064 -11.637 19.781 1.00 67.50 118 SER A C 1
ATOM 947 O O . SER A 1 118 ? -24.788 -12.823 19.625 1.00 67.50 118 SER A O 1
ATOM 949 N N . LYS A 1 119 ? -26.233 -11.137 19.360 1.00 70.56 119 LYS A N 1
ATOM 950 C CA . LYS A 1 119 ? -27.274 -11.956 18.715 1.00 70.56 119 LYS A CA 1
ATOM 951 C C . LYS A 1 119 ? -26.810 -12.558 17.387 1.00 70.56 119 LYS A C 1
ATOM 953 O O . LYS A 1 119 ? -27.181 -13.697 17.109 1.00 70.56 119 LYS A O 1
ATOM 958 N N . ALA A 1 120 ? -26.001 -11.839 16.609 1.00 69.00 120 ALA A N 1
ATOM 959 C CA . ALA A 1 120 ? -25.428 -12.330 15.353 1.00 69.00 120 ALA A CA 1
ATOM 960 C C . ALA A 1 120 ? -24.364 -13.424 15.571 1.00 69.00 120 ALA A C 1
ATOM 962 O O . ALA A 1 120 ? -24.272 -14.366 14.791 1.00 69.00 120 ALA A O 1
ATOM 963 N N . THR A 1 121 ? -23.615 -13.348 16.673 1.00 65.88 121 THR A N 1
ATOM 964 C CA . THR A 1 121 ? -22.514 -14.275 17.000 1.00 65.88 121 THR A CA 1
ATOM 965 C C . THR A 1 121 ? -22.998 -15.574 17.684 1.00 65.88 121 THR A C 1
ATOM 967 O O . THR A 1 121 ? -22.237 -16.518 17.882 1.00 65.88 121 THR A O 1
ATOM 970 N N . SER A 1 122 ? -24.279 -15.663 18.066 1.00 56.19 122 SER A N 1
ATOM 971 C CA . SER A 1 122 ? -24.739 -16.530 19.163 1.00 56.19 122 SER A CA 1
ATOM 972 C C . SER A 1 122 ? -25.756 -17.634 18.804 1.00 56.19 122 SER A C 1
ATOM 974 O O . SER A 1 122 ? -26.888 -17.635 19.294 1.00 56.19 122 SER A O 1
ATOM 976 N N . PRO A 1 123 ? -25.380 -18.665 18.031 1.00 59.78 123 PRO A N 1
ATOM 977 C CA . PRO A 1 123 ? -26.009 -19.984 18.164 1.00 59.78 123 PRO A CA 1
ATOM 978 C C . PRO A 1 123 ? -25.4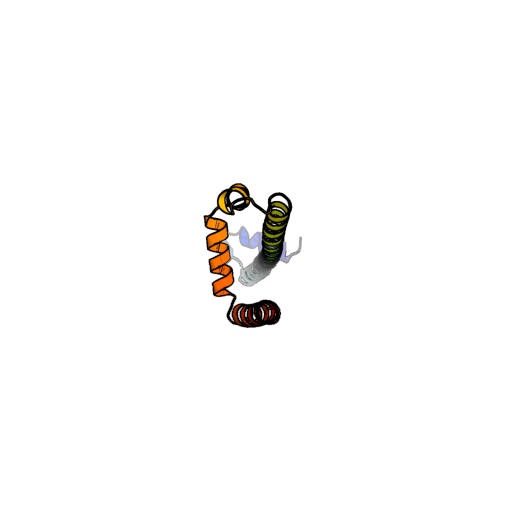14 -20.767 19.350 1.00 59.78 123 PRO A C 1
ATOM 980 O O . PRO A 1 123 ? -26.136 -21.380 20.139 1.00 59.78 123 PRO A O 1
ATOM 983 N N . ILE A 1 124 ? -24.091 -20.687 19.528 1.00 58.25 124 ILE A N 1
ATOM 984 C CA . ILE A 1 124 ? -23.342 -21.441 20.549 1.00 58.25 124 ILE A CA 1
ATOM 985 C C . ILE A 1 124 ? -23.541 -20.822 21.943 1.00 58.25 124 ILE A C 1
ATOM 987 O O . ILE A 1 124 ? -23.862 -21.527 22.898 1.00 58.25 124 ILE A O 1
ATOM 991 N N . TYR A 1 125 ? -23.463 -19.492 22.048 1.00 56.84 125 TYR A N 1
ATOM 992 C CA . TYR A 1 125 ? -23.577 -18.768 23.320 1.00 56.84 125 TYR A CA 1
ATOM 993 C C . TYR A 1 125 ? -24.998 -18.803 23.924 1.00 56.84 125 TYR A C 1
ATOM 995 O O . TYR A 1 125 ? -25.156 -18.884 25.141 1.00 56.84 125 TYR A O 1
ATOM 1003 N N . ARG A 1 126 ? -26.062 -18.864 23.102 1.00 59.16 126 ARG A N 1
ATOM 1004 C CA . ARG A 1 126 ? -27.442 -19.099 23.589 1.00 59.16 126 ARG A CA 1
ATOM 1005 C C . ARG A 1 126 ? -27.612 -20.466 24.241 1.00 59.16 126 ARG A C 1
ATOM 1007 O O . ARG A 1 126 ? -28.408 -20.592 25.169 1.00 59.16 126 ARG A O 1
ATOM 1014 N N . THR A 1 127 ? -26.904 -21.479 23.752 1.00 61.75 127 THR A N 1
ATOM 1015 C CA . THR A 1 127 ? -27.017 -22.852 24.257 1.00 61.75 127 THR A CA 1
ATOM 1016 C C . THR A 1 127 ? -26.313 -22.989 25.606 1.00 61.75 127 THR A C 1
ATOM 1018 O O . THR A 1 127 ? -26.903 -23.525 26.545 1.00 61.75 127 THR A O 1
ATOM 1021 N N . THR A 1 128 ? -25.115 -22.413 25.746 1.00 60.41 128 THR A N 1
ATOM 1022 C CA . THR A 1 128 ? -24.369 -22.399 27.014 1.00 60.41 128 THR A CA 1
ATOM 1023 C C . THR A 1 128 ? -25.039 -21.525 28.070 1.00 60.41 128 THR A C 1
ATOM 1025 O O . THR A 1 128 ? -25.248 -22.003 29.179 1.00 60.41 128 THR A O 1
ATOM 1028 N N . LEU A 1 129 ? -25.501 -20.312 27.738 1.00 64.31 129 LEU A N 1
ATOM 1029 C CA . LEU A 1 129 ? -26.250 -19.476 28.690 1.00 64.31 129 LEU A CA 1
ATOM 1030 C C . LEU A 1 129 ? -27.522 -20.158 29.197 1.00 64.31 129 LEU A C 1
ATOM 1032 O O . LEU A 1 129 ? -27.795 -20.133 30.394 1.00 64.31 129 LEU A O 1
ATOM 1036 N N . ARG A 1 130 ? -28.306 -20.779 28.306 1.00 64.00 130 ARG A N 1
ATOM 1037 C CA . ARG A 1 130 ? -29.516 -21.516 28.702 1.00 64.00 130 ARG A CA 1
ATOM 1038 C C . ARG A 1 130 ? -29.186 -22.680 29.631 1.00 64.00 130 ARG A C 1
ATOM 1040 O O . ARG A 1 130 ? -29.947 -22.924 30.562 1.00 64.00 130 ARG A O 1
ATOM 1047 N N . ALA A 1 131 ? -28.073 -23.376 29.401 1.00 71.06 131 ALA A N 1
ATOM 1048 C CA . ALA A 1 131 ? -27.615 -24.441 30.285 1.00 71.06 131 ALA A CA 1
ATOM 1049 C C . ALA A 1 131 ? -27.215 -23.897 31.669 1.00 71.06 131 ALA A C 1
ATOM 1051 O O . ALA A 1 131 ? -27.670 -24.430 32.682 1.00 71.06 131 ALA A O 1
ATOM 1052 N N . THR A 1 132 ? -26.452 -22.801 31.723 1.00 65.25 132 THR A N 1
ATOM 1053 C CA . THR A 1 132 ? -25.997 -22.190 32.983 1.00 65.25 132 THR A CA 1
ATOM 1054 C C . THR A 1 132 ? -27.149 -21.569 33.775 1.00 65.25 132 THR A C 1
ATOM 1056 O O . THR A 1 132 ? -27.276 -21.834 34.964 1.00 65.25 132 THR A O 1
ATOM 1059 N N . LEU A 1 133 ? -28.063 -20.840 33.126 1.00 62.78 133 LEU A N 1
ATOM 1060 C CA . LEU A 1 133 ? -29.269 -20.302 33.772 1.00 62.78 133 LEU A CA 1
ATOM 1061 C C . LEU A 1 133 ? -30.158 -21.428 34.318 1.00 62.78 133 LEU A C 1
ATOM 1063 O O . LEU A 1 133 ? -30.619 -21.358 35.454 1.00 62.78 133 LEU A O 1
ATOM 1067 N N . ARG A 1 134 ? -30.359 -22.510 33.554 1.00 61.00 134 ARG A N 1
ATOM 1068 C CA . ARG A 1 134 ? -31.144 -23.671 34.009 1.00 61.00 134 ARG A CA 1
ATOM 1069 C C . ARG A 1 134 ? -30.499 -24.383 35.203 1.00 61.00 134 ARG A C 1
ATOM 1071 O O . ARG A 1 134 ? -31.221 -24.933 36.028 1.00 61.00 134 ARG A O 1
ATOM 1078 N N . SER A 1 135 ? -29.172 -24.362 35.296 1.00 55.75 135 SER A N 1
ATOM 1079 C CA . SER A 1 135 ? -28.411 -24.827 36.459 1.00 55.75 135 SER A CA 1
ATOM 1080 C C . SER A 1 135 ? -28.625 -23.910 37.675 1.00 55.75 135 SER A C 1
ATOM 1082 O O . SER A 1 135 ? -29.016 -24.393 38.737 1.00 55.75 135 SER A O 1
ATOM 1084 N N . SER A 1 136 ? -28.503 -22.589 37.510 1.00 50.50 136 SER A N 1
ATOM 1085 C CA . SER A 1 136 ? -28.678 -21.620 38.603 1.00 50.50 136 SER A CA 1
ATOM 1086 C C . SER A 1 136 ? -30.099 -21.601 39.184 1.00 50.50 136 SER A C 1
ATOM 1088 O O . SER A 1 136 ? -30.258 -21.550 40.400 1.00 50.50 136 SER A O 1
ATOM 1090 N N . TYR A 1 137 ? -31.143 -21.726 38.356 1.00 50.91 137 TYR A N 1
ATOM 1091 C CA . TYR A 1 137 ? -32.532 -21.782 38.842 1.00 50.91 137 TYR A CA 1
ATOM 1092 C C . TYR A 1 137 ? -32.925 -23.135 39.469 1.00 50.91 137 TYR A C 1
ATOM 1094 O O . TYR A 1 137 ? -33.902 -23.202 40.218 1.00 50.91 137 TYR A O 1
ATOM 1102 N N . ARG A 1 138 ? -32.164 -24.214 39.226 1.00 52.53 138 ARG A N 1
ATOM 1103 C CA . ARG A 1 138 ? -32.379 -25.510 39.902 1.00 52.53 138 ARG A CA 1
ATOM 1104 C C . ARG A 1 138 ? -31.952 -25.491 41.370 1.00 52.53 138 ARG A C 1
ATOM 1106 O O . ARG A 1 138 ? -32.547 -26.212 42.158 1.00 52.53 138 ARG A O 1
ATOM 1113 N N . GLY A 1 139 ? -30.980 -24.658 41.745 1.00 47.56 139 GLY A N 1
ATOM 1114 C CA . GLY A 1 139 ? -30.556 -24.518 43.143 1.00 47.56 139 GLY A CA 1
ATOM 1115 C C . GLY A 1 139 ? -31.573 -23.781 44.020 1.00 47.56 139 GLY A C 1
ATOM 1116 O O . GLY A 1 139 ? -31.692 -24.083 45.199 1.00 47.56 139 GLY A O 1
ATOM 1117 N N . HIS A 1 140 ? -32.345 -22.855 43.442 1.00 48.34 140 HIS A N 1
ATOM 1118 C CA . HIS A 1 140 ? -33.266 -21.997 44.200 1.00 48.34 140 HIS A CA 1
ATOM 1119 C C . HIS A 1 140 ? -34.660 -22.614 44.431 1.00 48.34 140 HIS A C 1
ATOM 1121 O O . HIS A 1 140 ? -35.433 -22.108 45.234 1.00 48.34 140 HIS A O 1
ATOM 1127 N N . SER A 1 141 ? -34.998 -23.714 43.746 1.00 43.44 141 SER A N 1
ATOM 1128 C CA . SER A 1 141 ? -36.283 -24.423 43.910 1.00 43.44 141 SER A CA 1
ATOM 1129 C C . SER A 1 141 ? -36.202 -25.653 44.826 1.00 43.44 141 SER A C 1
ATOM 1131 O O . SER A 1 141 ? -37.200 -26.348 44.984 1.00 43.44 141 SER A O 1
ATOM 1133 N N . ALA A 1 142 ? -35.039 -25.919 45.437 1.00 44.56 142 ALA A N 1
ATOM 1134 C CA . ALA A 1 142 ? -34.802 -27.070 46.319 1.00 44.56 142 ALA A CA 1
ATOM 1135 C C . ALA A 1 142 ? -34.695 -26.709 47.817 1.00 44.56 142 ALA A C 1
ATOM 1137 O O . ALA A 1 142 ? -34.425 -27.583 48.636 1.00 44.56 142 ALA A O 1
ATOM 1138 N N . THR A 1 143 ? -34.896 -25.441 48.184 1.00 41.31 143 THR A N 1
ATOM 1139 C CA . THR A 1 143 ? -34.861 -24.966 49.577 1.00 41.31 143 THR A CA 1
ATOM 1140 C C . THR A 1 143 ? -36.119 -24.167 49.910 1.00 41.31 143 THR A C 1
ATOM 1142 O O . THR A 1 143 ? -36.037 -22.953 50.072 1.00 41.31 143 THR A O 1
ATOM 1145 N N . TRP A 1 144 ? -37.264 -24.848 49.964 1.00 38.34 144 TRP A N 1
ATOM 1146 C CA . TRP A 1 144 ? -38.448 -24.497 50.757 1.00 38.34 144 TRP A CA 1
ATOM 1147 C C . TRP A 1 144 ? -39.168 -25.788 51.140 1.00 38.34 144 TRP A C 1
ATOM 1149 O O . TRP A 1 144 ? -39.317 -26.649 50.243 1.00 38.34 144 TRP A O 1
#

Radius of gyration: 37.94 Å; chains: 1; bounding box: 71×41×98 Å

Secondary structure (DSSP, 8-state):
--HHHHHHHHHHHS-HHHHTTS-HHHHHHHHHHHHHHHHHHHHHHHHHHHHHHHHHHHHHHHHHHHHHHHHHHHHHHHHHHHHHHHHHHHHH-TTS-HHHHTTTTS-HHHHHHHHHHHHHH-SHHHHHHHHHHHHHHHHHTS--

Foldseek 3Di:
DDPLVVLLVVLVPQDPVRLVVDDPVSSVSSVVSNCVVVVVVVVVVVVVVVVVVVVVVVVVVVVVVVVVVVVVVVVVVVVVVLVVQLVVLCVVCVPDDCCVRRCVSDPPVVVVVVVVVCVVVDPPPVVVVVVVVVVVVVVVVPPD

Sequence (144 aa):
MSLACSYAYRATRVRVYALRRHPDAVRHVWLAAYVYLRGRAVTDTLVDLLIETVHHIGVRAETKVEQEMLDDLKRVGGKQDLLFNLANAAVEKPDGTMREVVFPLVDEQTLRDLVRESKATSPIYRTTLRATLRSSYRGHSATW

pLDDT: mean 75.27, std 13.56, range [38.34, 97.81]